Protein AF-A0A7S0XBT2-F1 (afdb_monomer_lite)

Organism: NCBI:txid81844

Foldseek 3Di:
DEFEQDLVVLVVLVVVLVVCVVVVHDPVVSVVSVVVSVCSDQQNVQVVVCVVVVNPDDRDYDHPHPCRQVVLVVVQVVDQAVDPDQWDKGKGKYWDDDNDCVVVVVCVVVQQADPVRDQPPPDPNGRHHHDDTDMDMDMDHHPVVVVVVVVVVVVD

Radius of gyration: 21.01 Å; chains: 1; bounding box: 61×42×49 Å

pLDDT: mean 90.03, std 11.35, range [38.84, 98.25]

InterPro domains:
  IPR014030 Beta-ketoacyl synthase-like, N-terminal domain [PF00109] (1-143)
  IPR016039 Thiolase-like [G3DSA:3.40.47.10] (1-148)
  IPR016039 Thiolase-like [SSF53901] (33-151)
  IPR050091 Polyketide and Nonribosomal Peptide Biosynthesis Enzymes [PTHR43775] (1-144)

Sequence (156 aa):
YVGICNNDYDAVLREQVVEMTFEGQTYDDIVDTVGAIAYSTYAFASNRVSHMLGLVGASLSIDCASASALVATHMAASEARQGRGKDLRCLAASVNLILHHHLTDLHTARSMFPGDGRCKTFDASADGFERGEGAGAVLMRPAAEVLARSATTDEA

Structure (mmCIF, N/CA/C/O backbone):
data_AF-A0A7S0XBT2-F1
#
_entry.id   AF-A0A7S0XBT2-F1
#
loop_
_atom_site.group_PDB
_atom_site.id
_atom_site.type_symbol
_atom_site.label_atom_id
_atom_site.label_alt_id
_atom_site.label_comp_id
_atom_site.label_asym_id
_atom_site.label_entity_id
_atom_site.label_seq_id
_atom_site.pdbx_PDB_ins_code
_atom_site.Cartn_x
_atom_site.Cartn_y
_atom_site.Cartn_z
_atom_site.occupancy
_atom_site.B_iso_or_equiv
_atom_site.auth_seq_id
_atom_site.auth_comp_id
_atom_site.auth_asym_id
_atom_site.auth_atom_id
_atom_site.pdbx_PDB_model_num
ATOM 1 N N . TYR A 1 1 ? -3.399 2.981 9.766 1.00 96.75 1 TYR A N 1
ATOM 2 C CA . TYR A 1 1 ? -2.936 1.760 9.077 1.00 96.75 1 TYR A CA 1
ATOM 3 C C . TYR A 1 1 ? -3.036 1.978 7.584 1.00 96.75 1 TYR A C 1
ATOM 5 O O . TYR A 1 1 ? -4.120 2.307 7.123 1.00 96.75 1 TYR A O 1
ATOM 13 N N . VAL A 1 2 ? -1.940 1.856 6.840 1.00 97.81 2 VAL A N 1
ATOM 14 C CA . VAL A 1 2 ? -1.930 2.058 5.383 1.00 97.81 2 VAL A CA 1
ATOM 15 C C . VAL A 1 2 ? -1.369 0.814 4.701 1.00 97.81 2 VAL A C 1
ATOM 17 O O . VAL A 1 2 ? -0.210 0.477 4.901 1.00 97.81 2 VAL A O 1
ATOM 20 N N . GLY A 1 3 ? -2.198 0.108 3.937 1.00 97.62 3 GLY A N 1
ATOM 21 C CA . GLY A 1 3 ? -1.793 -1.036 3.127 1.00 97.62 3 GLY A CA 1
ATOM 22 C C . GLY A 1 3 ? -1.192 -0.583 1.799 1.00 97.62 3 GLY A C 1
ATOM 23 O O . GLY A 1 3 ? -1.834 0.164 1.061 1.00 97.62 3 GLY A O 1
ATOM 24 N N . ILE A 1 4 ? 0.007 -1.050 1.480 1.00 94.62 4 ILE A N 1
ATOM 25 C CA . ILE A 1 4 ? 0.731 -0.717 0.250 1.00 94.62 4 ILE A CA 1
ATOM 26 C C . ILE A 1 4 ? 1.212 -2.028 -0.365 1.00 94.62 4 ILE A C 1
ATOM 28 O O . ILE A 1 4 ? 1.606 -2.936 0.363 1.00 94.62 4 ILE A O 1
ATOM 32 N N . CYS A 1 5 ? 1.114 -2.165 -1.682 1.00 86.12 5 CYS A N 1
ATOM 33 C CA . CYS A 1 5 ? 1.429 -3.417 -2.378 1.00 86.12 5 CYS A CA 1
ATOM 34 C C . CYS A 1 5 ? 2.499 -3.278 -3.467 1.00 86.12 5 CYS A C 1
ATOM 36 O O . CYS A 1 5 ? 2.865 -4.282 -4.073 1.00 86.12 5 CYS A O 1
ATOM 38 N N . ASN A 1 6 ? 3.014 -2.068 -3.700 1.00 89.69 6 ASN A N 1
ATOM 39 C CA . ASN A 1 6 ? 4.245 -1.825 -4.449 1.00 89.69 6 ASN A CA 1
ATOM 40 C C . ASN A 1 6 ? 4.836 -0.446 -4.098 1.00 89.69 6 ASN A C 1
ATOM 42 O O . ASN A 1 6 ? 4.167 0.377 -3.470 1.00 89.69 6 ASN A O 1
ATOM 46 N N . ASN A 1 7 ? 6.071 -0.198 -4.542 1.00 91.19 7 ASN A N 1
ATOM 47 C CA . ASN A 1 7 ? 6.703 1.121 -4.529 1.00 91.19 7 ASN A CA 1
ATOM 48 C C . ASN A 1 7 ? 7.171 1.510 -5.937 1.00 91.19 7 ASN A C 1
ATOM 50 O O . ASN A 1 7 ? 8.348 1.798 -6.147 1.00 91.19 7 ASN A O 1
ATOM 54 N N . ASP A 1 8 ? 6.267 1.484 -6.921 1.00 94.06 8 ASP A N 1
ATOM 55 C CA . ASP A 1 8 ? 6.635 1.785 -8.313 1.00 94.06 8 ASP A CA 1
ATOM 56 C C . ASP A 1 8 ? 7.225 3.206 -8.451 1.00 94.06 8 ASP A C 1
ATOM 58 O O . ASP A 1 8 ? 8.067 3.448 -9.311 1.00 94.06 8 ASP A O 1
ATOM 62 N N . TYR A 1 9 ? 6.862 4.131 -7.555 1.00 93.25 9 TYR A N 1
ATOM 63 C CA . TYR A 1 9 ? 7.425 5.483 -7.527 1.00 93.25 9 TYR A CA 1
ATOM 64 C C . TYR A 1 9 ? 8.931 5.509 -7.221 1.00 93.25 9 TYR A C 1
ATOM 66 O O . TYR A 1 9 ? 9.656 6.316 -7.796 1.00 93.25 9 TYR A O 1
ATOM 74 N N . ASP A 1 10 ? 9.428 4.612 -6.363 1.00 93.81 10 ASP A N 1
ATOM 75 C CA . ASP A 1 10 ? 10.868 4.483 -6.102 1.00 93.81 10 ASP A CA 1
ATOM 76 C C . ASP A 1 10 ? 11.637 4.066 -7.360 1.00 93.81 10 ASP A C 1
ATOM 78 O O . ASP A 1 10 ? 12.717 4.591 -7.620 1.00 93.81 10 ASP A O 1
ATOM 82 N N . ALA A 1 11 ? 11.060 3.172 -8.170 1.00 93.56 11 ALA A N 1
ATOM 83 C CA . ALA A 1 11 ? 11.650 2.770 -9.444 1.00 93.56 11 ALA A CA 1
ATOM 84 C C . ALA A 1 11 ? 11.708 3.948 -10.428 1.00 93.56 11 ALA A C 1
ATOM 86 O O . ALA A 1 11 ? 12.776 4.215 -10.973 1.00 93.56 11 ALA A O 1
ATOM 87 N N . VAL A 1 12 ? 10.609 4.701 -10.567 1.00 95.12 12 VAL A N 1
ATOM 88 C CA . VAL A 1 12 ? 10.553 5.910 -11.410 1.00 95.12 12 VAL A CA 1
ATOM 89 C C . VAL A 1 12 ? 11.634 6.916 -11.009 1.00 95.12 12 VAL A C 1
ATOM 91 O O . VAL A 1 12 ? 12.380 7.394 -11.857 1.00 95.12 12 VAL A O 1
ATOM 94 N N . LEU A 1 13 ? 11.770 7.207 -9.712 1.00 94.62 13 LEU A N 1
ATOM 95 C CA . LEU A 1 13 ? 12.777 8.153 -9.228 1.00 94.62 13 LEU A CA 1
ATOM 96 C C . LEU A 1 13 ? 14.211 7.666 -9.476 1.00 94.62 13 LEU A C 1
ATOM 98 O O . LEU A 1 13 ? 15.097 8.468 -9.764 1.00 94.62 13 LEU A O 1
ATOM 102 N N . ARG A 1 14 ? 14.466 6.358 -9.366 1.00 93.50 14 ARG A N 1
ATOM 103 C CA . ARG A 1 14 ? 15.792 5.786 -9.645 1.00 93.50 14 ARG A CA 1
ATOM 104 C C . ARG A 1 14 ? 16.161 5.883 -11.116 1.00 93.50 14 ARG A C 1
ATOM 106 O O . ARG A 1 14 ? 17.305 6.215 -11.411 1.00 93.50 14 ARG A O 1
ATOM 113 N N . GLU A 1 15 ? 15.223 5.603 -12.014 1.00 93.75 15 GLU A N 1
ATOM 114 C CA . GLU A 1 15 ? 15.441 5.774 -13.453 1.00 93.75 15 GLU A CA 1
ATOM 115 C C . GLU A 1 15 ? 15.685 7.239 -13.795 1.00 93.75 15 GLU A C 1
ATOM 117 O O . GLU A 1 15 ? 16.672 7.548 -14.460 1.00 93.75 15 GLU A O 1
ATOM 122 N N . GLN A 1 16 ? 14.895 8.144 -13.214 1.00 92.75 16 GLN A N 1
ATOM 123 C CA . GLN A 1 16 ? 15.088 9.580 -13.373 1.00 92.75 16 GLN A CA 1
ATOM 124 C C . GLN A 1 16 ? 16.504 10.017 -12.954 1.00 92.75 16 GLN A C 1
ATOM 126 O O . GLN A 1 16 ? 17.166 10.733 -13.696 1.00 92.75 16 GLN A O 1
ATOM 131 N N . VAL A 1 17 ? 17.033 9.541 -11.819 1.00 93.56 17 VAL A N 1
ATOM 132 C CA . VAL A 1 17 ? 18.421 9.846 -11.401 1.00 93.56 17 VAL A CA 1
ATOM 133 C C . VAL A 1 17 ? 19.454 9.368 -12.430 1.00 93.56 17 VAL A C 1
ATOM 135 O O . VAL A 1 17 ? 20.444 10.060 -12.688 1.00 93.56 17 VAL A O 1
ATOM 138 N N . VAL A 1 18 ? 19.246 8.188 -13.018 1.00 91.81 18 VAL A N 1
ATOM 139 C CA . VAL A 1 18 ? 20.141 7.641 -14.047 1.00 91.81 18 VAL A CA 1
ATOM 140 C C . VAL A 1 18 ? 20.107 8.515 -15.301 1.00 91.81 18 VAL A C 1
ATOM 142 O O . VAL A 1 18 ? 21.166 8.908 -15.787 1.00 91.81 18 VAL A O 1
ATOM 145 N N . GLU A 1 19 ? 18.922 8.879 -15.783 1.00 91.62 19 GLU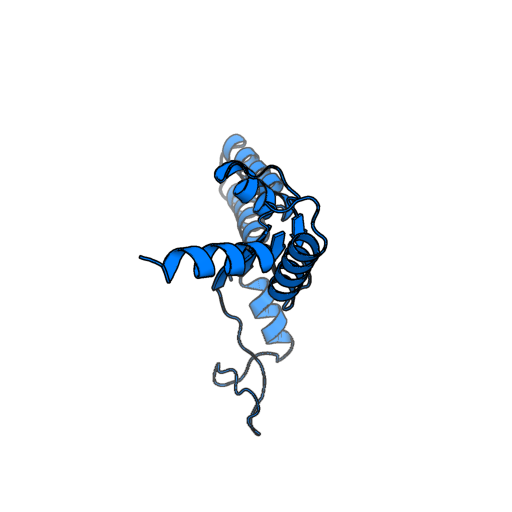 A N 1
ATOM 146 C CA . GLU A 1 19 ? 18.742 9.756 -16.948 1.00 91.62 19 GLU A CA 1
ATOM 147 C C . GLU A 1 19 ? 19.385 11.130 -16.730 1.00 91.62 19 GLU A C 1
ATOM 149 O O . GLU A 1 19 ? 20.199 11.572 -17.540 1.00 91.62 19 GLU A O 1
ATOM 154 N N . MET A 1 20 ? 19.134 11.754 -15.577 1.00 90.56 20 ME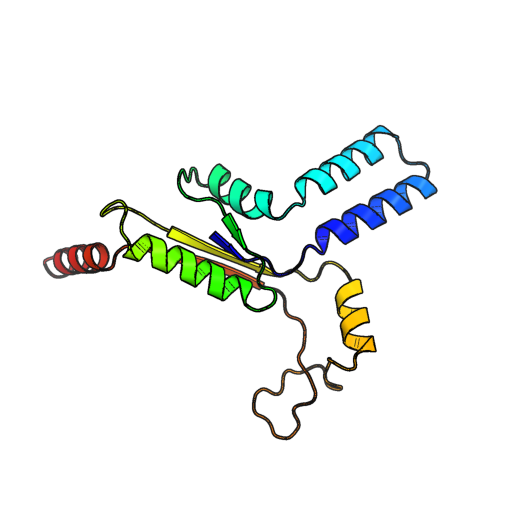T A N 1
ATOM 155 C CA . MET A 1 20 ? 19.715 13.048 -15.200 1.00 90.56 20 MET A CA 1
ATOM 156 C C . MET A 1 20 ? 21.250 13.032 -15.206 1.00 90.56 20 MET A C 1
ATOM 158 O O . MET A 1 20 ? 21.884 14.023 -15.576 1.00 90.56 20 MET A O 1
ATOM 162 N N . THR A 1 21 ? 21.851 11.896 -14.837 1.00 86.38 21 THR A N 1
ATOM 163 C CA . THR A 1 21 ? 23.309 11.708 -14.865 1.00 86.38 21 THR A CA 1
ATOM 164 C C . THR A 1 21 ? 23.851 11.702 -16.300 1.00 86.38 21 THR A C 1
ATOM 166 O O . THR A 1 21 ? 24.951 12.200 -16.540 1.00 86.38 21 THR A O 1
ATOM 169 N N . PHE A 1 22 ? 23.092 11.177 -17.267 1.00 89.38 22 PHE A N 1
ATOM 170 C CA . PHE A 1 22 ? 23.477 11.169 -18.683 1.00 89.38 22 PHE A CA 1
ATOM 171 C C . PHE A 1 22 ? 23.195 12.495 -19.397 1.00 89.38 22 PHE A C 1
ATOM 173 O O . PHE A 1 22 ? 23.935 12.864 -20.308 1.00 89.38 22 PHE A O 1
ATOM 180 N N . GLU A 1 23 ? 22.163 13.223 -18.977 1.00 91.25 23 GLU A N 1
ATOM 181 C CA . GLU A 1 23 ? 21.766 14.506 -19.571 1.00 91.25 23 GLU A CA 1
ATOM 182 C C . GLU A 1 23 ? 22.582 15.705 -19.067 1.00 91.25 23 GLU A C 1
ATOM 184 O O . GLU A 1 23 ? 22.457 16.807 -19.601 1.00 91.25 23 GLU A O 1
ATOM 189 N N . GLY A 1 24 ? 23.442 15.507 -18.064 1.00 83.56 24 GLY A N 1
ATOM 190 C CA . GLY A 1 24 ? 24.271 16.574 -17.502 1.00 83.56 24 GLY A CA 1
ATOM 191 C C . GLY A 1 24 ? 23.480 17.578 -16.659 1.00 83.56 24 GLY A C 1
ATOM 192 O O . GLY A 1 24 ? 23.821 18.762 -16.648 1.00 83.56 24 GLY A O 1
ATOM 193 N N . GLN A 1 25 ? 22.432 17.113 -15.969 1.00 88.31 25 GLN A N 1
ATOM 194 C CA . GLN A 1 25 ? 21.672 17.921 -15.009 1.00 88.31 25 GLN A CA 1
ATOM 195 C C . GLN A 1 25 ? 22.553 18.380 -13.840 1.00 88.31 25 GLN A C 1
ATOM 197 O O . GLN A 1 25 ? 23.651 17.858 -13.613 1.00 88.31 25 GLN A O 1
ATOM 202 N N . THR A 1 26 ? 22.088 19.384 -13.093 1.00 90.50 26 THR A N 1
ATOM 203 C CA . THR A 1 26 ? 22.888 19.927 -11.994 1.00 90.50 26 THR A CA 1
ATOM 204 C C . THR A 1 26 ? 23.005 18.926 -10.843 1.00 90.50 26 THR A C 1
ATOM 206 O O . THR A 1 26 ? 22.152 18.061 -10.640 1.00 90.50 26 THR A O 1
ATOM 209 N N . TYR A 1 27 ? 24.082 19.049 -10.063 1.00 89.38 27 TYR A N 1
ATOM 210 C CA . TYR A 1 27 ? 24.269 18.233 -8.863 1.00 89.38 27 TYR A CA 1
ATOM 211 C C . TYR A 1 27 ? 23.120 18.418 -7.861 1.00 89.38 27 TYR A C 1
ATOM 213 O O . TYR A 1 27 ? 22.695 17.442 -7.246 1.00 89.3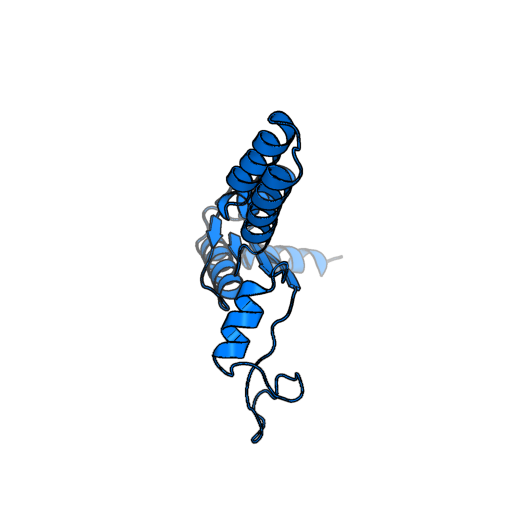8 27 TYR A O 1
ATOM 221 N N . ASP A 1 28 ? 22.596 19.640 -7.737 1.00 92.69 28 ASP A N 1
ATOM 222 C CA . ASP A 1 28 ? 21.495 19.954 -6.824 1.00 92.69 28 ASP A CA 1
ATOM 223 C C . ASP A 1 28 ? 20.208 19.223 -7.238 1.00 92.69 28 ASP A C 1
ATOM 225 O O . ASP A 1 28 ? 19.582 18.581 -6.397 1.00 92.69 28 ASP A O 1
ATOM 229 N N . ASP A 1 29 ? 19.880 19.189 -8.537 1.00 90.31 29 ASP A N 1
ATOM 230 C CA . ASP A 1 29 ? 18.706 18.458 -9.040 1.00 90.31 29 ASP A CA 1
ATOM 231 C C . ASP A 1 29 ? 18.808 16.945 -8.755 1.00 90.31 29 ASP A C 1
ATOM 233 O O . ASP A 1 29 ? 17.832 16.283 -8.376 1.00 90.31 29 ASP A O 1
ATOM 237 N N . ILE A 1 30 ? 20.008 16.377 -8.923 1.00 90.38 30 ILE A N 1
ATOM 238 C CA . ILE A 1 30 ? 20.274 14.962 -8.634 1.00 90.38 30 ILE A CA 1
ATOM 239 C C . ILE A 1 30 ? 20.111 14.694 -7.134 1.00 90.38 30 ILE A C 1
ATOM 241 O O . ILE A 1 30 ? 19.460 13.720 -6.750 1.00 90.38 30 ILE A O 1
ATOM 245 N N . VAL A 1 31 ? 20.678 15.550 -6.280 1.00 92.50 31 VAL A N 1
ATOM 246 C CA . VAL A 1 31 ? 20.567 15.426 -4.820 1.00 92.50 31 VAL A CA 1
ATOM 247 C C . VAL A 1 31 ? 19.117 15.534 -4.363 1.00 92.50 31 VAL A C 1
ATOM 249 O O . VAL A 1 31 ? 18.697 14.728 -3.531 1.00 92.50 31 VAL A O 1
ATOM 252 N N . ASP A 1 32 ? 18.335 16.451 -4.926 1.00 92.44 32 ASP A N 1
ATOM 253 C CA . ASP A 1 32 ? 16.914 16.604 -4.606 1.00 92.44 32 ASP A CA 1
ATOM 254 C C . ASP A 1 32 ? 16.117 15.345 -4.968 1.00 92.44 32 ASP A C 1
ATOM 256 O O . ASP A 1 32 ? 15.323 14.843 -4.163 1.00 92.44 32 ASP A O 1
ATOM 260 N N . THR A 1 33 ? 16.381 14.764 -6.141 1.00 91.88 33 THR A N 1
ATOM 261 C CA . THR A 1 33 ? 15.718 13.529 -6.590 1.00 91.88 33 THR A CA 1
ATOM 262 C C . THR A 1 33 ? 16.117 12.330 -5.723 1.00 91.88 33 THR A C 1
ATOM 264 O O . THR A 1 33 ? 15.265 11.545 -5.302 1.00 91.88 33 THR A O 1
ATOM 267 N N . VAL A 1 34 ? 17.397 12.211 -5.355 1.00 91.94 34 VAL A N 1
ATOM 268 C CA . VAL A 1 34 ? 17.872 11.204 -4.388 1.00 91.94 34 VAL A CA 1
ATOM 269 C C . VAL A 1 34 ? 17.241 11.418 -3.006 1.00 91.94 34 VAL A C 1
ATOM 271 O O . VAL A 1 34 ? 16.890 10.453 -2.322 1.00 91.94 34 VAL A O 1
ATOM 274 N N . GLY A 1 35 ? 17.027 12.669 -2.603 1.00 92.62 35 GLY A N 1
ATOM 275 C CA . GLY A 1 35 ? 16.251 13.015 -1.418 1.00 92.62 35 GLY A CA 1
ATOM 276 C C . GLY A 1 35 ? 14.823 12.475 -1.503 1.00 92.62 35 GLY A C 1
ATOM 277 O O . GLY A 1 35 ? 14.353 11.825 -0.568 1.00 92.62 35 GLY A O 1
ATOM 278 N N . ALA A 1 36 ? 14.144 12.657 -2.638 1.00 91.38 36 ALA A N 1
ATOM 279 C CA . ALA A 1 36 ? 12.799 12.126 -2.860 1.00 91.38 36 ALA A CA 1
ATOM 280 C C . ALA A 1 36 ? 12.738 10.591 -2.741 1.00 91.38 36 ALA A C 1
ATOM 282 O O . ALA A 1 36 ? 11.791 10.075 -2.144 1.00 91.38 36 ALA A O 1
ATOM 283 N N . ILE A 1 37 ? 13.769 9.872 -3.205 1.00 92.94 37 ILE A N 1
ATOM 284 C CA . ILE A 1 37 ? 13.917 8.415 -3.014 1.00 92.94 37 ILE A CA 1
ATOM 285 C C . ILE A 1 37 ? 13.953 8.073 -1.520 1.00 92.94 37 ILE A C 1
ATOM 287 O O . ILE A 1 37 ? 13.234 7.189 -1.062 1.00 92.94 37 ILE A O 1
ATOM 291 N N . ALA A 1 38 ? 14.728 8.800 -0.711 1.00 88.31 38 ALA A N 1
ATOM 292 C CA . ALA A 1 38 ? 14.782 8.560 0.734 1.00 88.31 38 ALA A CA 1
ATOM 293 C C . ALA A 1 38 ? 13.415 8.761 1.426 1.00 88.31 38 ALA A C 1
ATOM 295 O O . ALA A 1 38 ? 13.118 8.110 2.433 1.00 88.31 38 ALA A O 1
ATOM 296 N N . TYR A 1 39 ? 12.559 9.621 0.867 1.00 89.62 39 TYR A N 1
ATOM 297 C CA . TYR A 1 39 ? 11.198 9.872 1.346 1.00 89.62 39 TYR A CA 1
ATOM 298 C C . TYR A 1 39 ? 10.115 9.004 0.679 1.00 89.62 39 TYR A C 1
ATOM 300 O O . TYR A 1 39 ? 8.950 9.113 1.071 1.00 89.62 39 TYR A O 1
ATOM 308 N N . SER A 1 40 ? 10.469 8.136 -0.277 1.00 89.94 40 SER A N 1
ATOM 309 C CA . SER A 1 40 ? 9.549 7.208 -0.958 1.00 89.94 40 SER A CA 1
ATOM 310 C C . SER A 1 40 ? 9.218 5.969 -0.110 1.00 89.94 40 SER A C 1
ATOM 312 O O . SER A 1 40 ? 8.342 5.185 -0.470 1.00 89.94 40 SER A O 1
ATOM 314 N N . THR A 1 41 ? 9.908 5.767 1.022 1.00 88.94 41 THR A N 1
ATOM 315 C CA . THR A 1 41 ? 9.695 4.593 1.880 1.00 88.94 41 THR A CA 1
ATOM 316 C C . THR A 1 41 ? 8.254 4.493 2.372 1.00 88.94 41 THR A C 1
ATOM 318 O O . THR A 1 41 ? 7.622 5.491 2.735 1.00 88.94 41 THR A O 1
ATOM 321 N N . TYR A 1 42 ? 7.758 3.256 2.469 1.00 90.25 42 TYR A N 1
ATOM 322 C CA . TYR A 1 42 ? 6.405 2.946 2.919 1.00 90.25 42 TYR A CA 1
ATOM 323 C C . TYR A 1 42 ? 6.032 3.656 4.218 1.00 90.25 42 TYR A C 1
ATOM 325 O O . TYR A 1 42 ? 4.919 4.153 4.324 1.00 90.25 42 TYR A O 1
ATOM 333 N N . ALA A 1 43 ? 6.959 3.805 5.171 1.00 91.25 43 ALA A N 1
ATOM 334 C CA . ALA A 1 43 ? 6.692 4.485 6.440 1.00 91.25 43 ALA A CA 1
ATOM 335 C C . ALA A 1 43 ? 6.111 5.906 6.271 1.00 91.25 43 ALA A C 1
ATOM 337 O O . ALA A 1 43 ? 5.255 6.323 7.059 1.00 91.25 43 ALA A O 1
ATOM 338 N N . PHE A 1 44 ? 6.523 6.647 5.236 1.00 93.19 44 PHE A N 1
ATOM 339 C CA . PHE A 1 44 ? 5.996 7.988 4.987 1.00 93.19 44 PHE A CA 1
ATOM 340 C C . PHE A 1 44 ? 4.556 7.987 4.489 1.00 93.19 44 PHE A C 1
ATOM 342 O O . PHE A 1 44 ? 3.863 8.969 4.738 1.00 93.19 44 PHE A O 1
ATOM 349 N N . ALA A 1 45 ? 4.060 6.918 3.866 1.00 92.75 45 ALA A N 1
ATOM 350 C CA . ALA A 1 45 ? 2.665 6.858 3.440 1.00 92.75 45 ALA A CA 1
ATOM 351 C C . ALA A 1 45 ? 1.717 6.947 4.647 1.00 92.75 45 ALA A C 1
ATOM 353 O O . ALA A 1 45 ? 0.846 7.816 4.687 1.00 92.75 45 ALA A O 1
ATOM 354 N N . SER A 1 46 ? 1.929 6.128 5.684 1.00 95.69 46 SER A N 1
ATOM 355 C CA . SER A 1 46 ? 1.155 6.238 6.928 1.00 95.69 46 SER A CA 1
ATOM 356 C C . SER A 1 46 ? 1.442 7.526 7.692 1.00 95.69 46 SER A C 1
ATOM 358 O O . SER A 1 46 ? 0.510 8.158 8.187 1.00 95.69 46 SER A O 1
ATOM 360 N N . ASN A 1 47 ? 2.707 7.947 7.779 1.00 96.19 47 ASN A N 1
ATOM 361 C CA . ASN A 1 47 ? 3.077 9.109 8.589 1.00 96.19 47 ASN A CA 1
ATOM 362 C C . ASN A 1 47 ? 2.575 10.426 7.996 1.00 96.19 47 ASN A C 1
ATOM 364 O O . ASN A 1 47 ? 2.151 11.294 8.753 1.00 96.19 47 ASN A O 1
ATOM 368 N N . ARG A 1 48 ? 2.559 10.572 6.666 1.00 95.44 48 ARG A N 1
ATOM 369 C CA . ARG A 1 48 ? 1.993 11.751 5.995 1.00 95.44 48 ARG A CA 1
ATOM 370 C C . ARG A 1 48 ? 0.495 11.856 6.243 1.00 95.44 48 ARG A C 1
ATOM 372 O O . ARG A 1 48 ? 0.034 12.936 6.592 1.00 95.44 48 ARG A O 1
ATOM 379 N N . VAL A 1 49 ? -0.242 10.747 6.152 1.00 95.94 49 VAL A N 1
ATOM 380 C CA . VAL A 1 49 ? -1.675 10.716 6.492 1.00 95.94 49 VAL A CA 1
ATOM 381 C C . VAL A 1 49 ? -1.890 11.120 7.951 1.00 95.94 49 VAL A C 1
ATOM 383 O O . VAL A 1 49 ? -2.719 11.983 8.230 1.00 95.94 49 VAL A O 1
ATOM 386 N N . SER A 1 50 ? -1.111 10.551 8.875 1.00 96.62 50 SER A N 1
ATOM 387 C CA . SER A 1 50 ? -1.200 10.887 10.299 1.00 96.62 50 SER A CA 1
ATOM 388 C C . SER A 1 50 ? -0.897 12.362 10.560 1.00 96.62 50 SER A C 1
ATOM 390 O O . SER A 1 50 ? -1.663 13.026 11.247 1.00 96.62 50 SER A O 1
ATOM 392 N N . HIS A 1 51 ? 0.165 12.901 9.960 1.00 97.19 51 HIS A N 1
ATOM 393 C CA . HIS A 1 51 ? 0.542 14.306 10.086 1.00 97.19 51 HIS A CA 1
ATOM 394 C C . HIS A 1 51 ? -0.529 15.246 9.514 1.00 97.19 51 HIS A C 1
ATOM 396 O O . HIS A 1 51 ? -0.956 16.172 10.195 1.00 97.19 51 HIS A O 1
ATOM 402 N N . MET A 1 52 ? -0.998 14.996 8.285 1.00 97.62 52 MET A N 1
ATOM 403 C CA . MET A 1 52 ? -1.995 15.837 7.608 1.00 97.62 52 MET A CA 1
ATOM 404 C C . MET A 1 52 ? -3.336 15.882 8.345 1.00 97.62 52 MET A C 1
ATOM 406 O O . MET A 1 52 ? -4.003 16.912 8.338 1.00 97.62 52 MET A O 1
ATOM 410 N N . LEU A 1 53 ? -3.732 14.776 8.975 1.00 95.50 53 LEU A N 1
ATOM 411 C CA . LEU A 1 53 ? -5.004 14.657 9.690 1.00 95.50 53 LEU A CA 1
ATOM 412 C C . LEU A 1 53 ? -4.876 14.887 11.206 1.00 95.50 53 LEU A C 1
ATOM 414 O O . LEU A 1 53 ? -5.866 14.749 11.922 1.00 95.50 53 LEU A O 1
ATOM 418 N N . GLY A 1 54 ? -3.679 15.201 11.714 1.00 95.56 54 GLY A N 1
ATOM 419 C CA . GLY A 1 54 ? -3.434 15.380 13.149 1.00 95.56 54 GLY A CA 1
ATOM 420 C C . GLY A 1 54 ? -3.670 14.114 13.987 1.00 95.56 54 GLY A C 1
ATOM 421 O O . GLY A 1 54 ? -4.077 14.207 15.145 1.00 95.56 54 GLY A O 1
ATOM 422 N N . LEU A 1 55 ? -3.459 12.922 13.418 1.00 93.56 55 LEU A N 1
ATOM 423 C CA . LEU A 1 55 ? -3.651 11.646 14.111 1.00 93.56 55 LEU A CA 1
ATOM 424 C C . LEU A 1 55 ? -2.443 11.334 14.998 1.00 93.56 55 LEU A C 1
ATOM 426 O O . LEU A 1 55 ? -1.309 11.281 14.530 1.00 93.56 55 LEU A O 1
ATOM 430 N N . VAL A 1 56 ? -2.708 11.046 16.270 1.00 91.12 56 VAL A N 1
ATOM 431 C CA . VAL A 1 56 ? -1.677 10.785 17.295 1.00 91.12 56 VAL A CA 1
ATOM 432 C C . VAL A 1 56 ? -1.550 9.302 17.677 1.00 91.12 56 VAL A C 1
ATOM 434 O O . VAL A 1 56 ? -0.856 8.953 18.627 1.00 91.12 56 VAL A O 1
ATOM 437 N N . GLY A 1 57 ? -2.258 8.422 16.964 1.00 89.56 57 GLY A N 1
ATOM 438 C CA . GLY A 1 57 ? -2.270 6.978 17.207 1.00 89.56 57 GLY A CA 1
ATOM 439 C C . GLY A 1 57 ? -1.183 6.209 16.450 1.00 89.56 57 GLY A C 1
ATOM 440 O O . GLY A 1 57 ? -0.255 6.781 15.882 1.00 89.56 57 GLY A O 1
ATOM 441 N N . ALA A 1 58 ? -1.327 4.881 16.408 1.00 91.44 58 ALA A N 1
ATOM 442 C CA . ALA A 1 58 ? -0.430 4.015 15.647 1.00 91.44 58 ALA A CA 1
ATOM 443 C C . ALA A 1 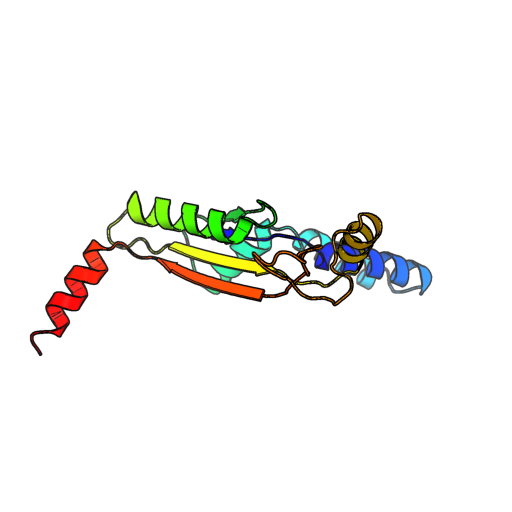58 ? -0.433 4.377 14.148 1.00 91.44 58 ALA A C 1
ATOM 445 O O . ALA A 1 58 ? -1.462 4.301 13.469 1.00 91.44 58 ALA A O 1
ATOM 446 N N . SER A 1 59 ? 0.745 4.724 13.628 1.00 96.00 59 SER A N 1
ATOM 447 C CA . SER A 1 59 ? 0.968 5.100 12.232 1.00 96.00 59 SER A CA 1
ATOM 448 C C . SER A 1 59 ? 1.838 4.047 11.556 1.00 96.00 59 SER A C 1
ATOM 450 O O . SER A 1 59 ? 3.062 4.096 11.620 1.00 96.00 59 SER A O 1
ATOM 452 N N . LEU A 1 60 ? 1.187 3.045 10.965 1.00 96.69 60 LEU A N 1
ATOM 453 C CA . LEU A 1 60 ? 1.855 1.878 10.393 1.00 96.69 60 LEU A CA 1
ATOM 454 C C . LEU A 1 60 ? 1.512 1.719 8.919 1.00 96.69 60 LEU A C 1
ATOM 456 O O . LEU A 1 60 ? 0.331 1.763 8.549 1.00 96.69 60 LEU A O 1
ATOM 460 N N . SER A 1 61 ? 2.551 1.485 8.123 1.00 96.88 61 SER A N 1
ATOM 461 C CA . SER A 1 61 ? 2.442 1.038 6.739 1.00 96.88 61 SER A CA 1
ATOM 462 C C . SER A 1 61 ? 2.689 -0.461 6.666 1.00 96.88 61 SER A C 1
ATOM 464 O O . SER A 1 61 ? 3.549 -0.985 7.372 1.00 96.88 61 SER A O 1
ATOM 466 N N . ILE A 1 62 ? 1.873 -1.150 5.878 1.00 96.69 62 ILE A N 1
ATOM 467 C CA . ILE A 1 62 ? 1.761 -2.606 5.862 1.00 96.69 62 ILE A CA 1
ATOM 468 C C . ILE A 1 62 ? 1.939 -3.082 4.434 1.00 96.69 62 ILE A C 1
ATOM 470 O O . ILE A 1 62 ? 1.169 -2.693 3.556 1.00 96.69 62 ILE A O 1
ATOM 474 N N . ASP A 1 63 ? 2.910 -3.968 4.251 1.00 95.12 63 ASP A N 1
ATOM 475 C CA . ASP A 1 63 ? 3.108 -4.709 3.018 1.00 95.12 63 ASP A CA 1
ATOM 476 C C . ASP A 1 63 ? 2.866 -6.198 3.283 1.00 95.12 63 ASP A C 1
ATOM 478 O O . ASP A 1 63 ? 3.590 -6.863 4.024 1.00 95.12 63 ASP A O 1
ATOM 482 N N . CYS A 1 64 ? 1.772 -6.694 2.721 1.00 96.00 64 CYS A N 1
ATOM 483 C CA . CYS A 1 64 ? 1.412 -8.100 2.632 1.00 96.00 64 CYS A CA 1
ATOM 484 C C . CYS A 1 64 ? 1.017 -8.427 1.181 1.00 96.00 64 CYS A C 1
ATOM 486 O O . CYS A 1 64 ? 0.083 -9.203 0.952 1.00 96.00 64 CYS A O 1
ATOM 488 N N . ALA A 1 65 ? 1.680 -7.793 0.202 1.00 94.25 65 ALA A N 1
ATOM 489 C CA . ALA A 1 65 ? 1.367 -7.889 -1.222 1.00 94.25 65 ALA A CA 1
ATOM 490 C C . ALA A 1 65 ? -0.135 -7.653 -1.506 1.00 94.25 65 ALA A C 1
ATOM 492 O O . ALA A 1 65 ? -0.736 -6.703 -1.005 1.00 94.25 65 ALA A O 1
ATOM 493 N N . SER A 1 66 ? -0.787 -8.525 -2.280 1.00 94.12 66 SER A N 1
ATOM 494 C CA . SER A 1 66 ? -2.210 -8.403 -2.641 1.00 94.12 66 SER A CA 1
ATOM 495 C C . SER A 1 66 ? -3.172 -8.392 -1.442 1.00 94.12 66 SER A C 1
ATOM 497 O O . SER A 1 66 ? -4.333 -8.017 -1.595 1.00 94.12 66 SER A O 1
ATOM 499 N N . ALA A 1 67 ? -2.717 -8.782 -0.245 1.00 97.00 67 ALA A N 1
ATOM 500 C CA . ALA A 1 67 ? -3.518 -8.767 0.977 1.00 97.00 67 ALA A CA 1
ATOM 501 C C . ALA A 1 67 ? -3.335 -7.495 1.828 1.00 97.00 67 ALA A C 1
ATOM 503 O O . ALA A 1 67 ? -4.017 -7.358 2.847 1.00 97.00 67 ALA A O 1
ATOM 504 N N . SER A 1 68 ? -2.467 -6.548 1.441 1.00 97.38 68 SER A N 1
ATOM 505 C CA . SER A 1 68 ? -2.137 -5.354 2.241 1.00 97.38 68 SER A CA 1
ATOM 506 C C . SER A 1 68 ? -3.367 -4.573 2.715 1.00 97.38 68 SER A C 1
ATOM 508 O O . SER A 1 68 ? -3.447 -4.204 3.888 1.00 97.38 68 SER A O 1
ATOM 510 N N . ALA A 1 69 ? -4.362 -4.365 1.844 1.00 96.69 69 ALA A N 1
ATOM 511 C CA . ALA A 1 69 ? -5.598 -3.661 2.195 1.00 96.69 69 ALA A CA 1
ATOM 512 C C . ALA A 1 69 ? -6.396 -4.386 3.292 1.00 96.69 69 ALA A C 1
ATOM 514 O O . ALA A 1 69 ? -6.882 -3.767 4.247 1.00 96.69 69 ALA A O 1
ATOM 515 N N . LEU A 1 70 ? -6.501 -5.712 3.182 1.00 97.38 70 LEU A N 1
ATOM 516 C CA . LEU A 1 70 ? -7.226 -6.540 4.139 1.00 97.38 70 LEU A CA 1
ATOM 517 C C . LEU A 1 70 ? -6.495 -6.604 5.481 1.00 97.38 70 LEU A C 1
ATOM 519 O O . LEU A 1 70 ? -7.136 -6.481 6.522 1.00 97.38 70 LEU A O 1
ATOM 523 N N . VAL A 1 71 ? -5.167 -6.734 5.476 1.00 98.00 71 VAL A N 1
ATOM 524 C CA . VAL A 1 71 ? -4.364 -6.756 6.708 1.00 98.00 71 VAL A CA 1
ATOM 525 C C . VAL A 1 71 ? -4.412 -5.401 7.416 1.00 98.00 71 VAL A C 1
ATOM 527 O O . VAL A 1 71 ? -4.643 -5.356 8.625 1.00 98.00 71 VAL A O 1
ATOM 530 N N . ALA A 1 72 ? -4.301 -4.287 6.685 1.00 97.62 72 ALA A N 1
ATOM 531 C CA . ALA A 1 72 ? -4.457 -2.948 7.259 1.00 97.62 72 ALA A CA 1
ATOM 532 C C . ALA A 1 72 ? -5.834 -2.753 7.905 1.00 97.62 72 ALA A C 1
ATOM 534 O O . ALA A 1 72 ? -5.937 -2.235 9.021 1.00 97.62 72 ALA A O 1
ATOM 535 N N . THR A 1 73 ? -6.883 -3.230 7.235 1.00 97.12 73 THR A N 1
ATOM 536 C CA . THR A 1 73 ? -8.253 -3.227 7.759 1.00 97.12 73 THR A CA 1
ATOM 537 C C . THR A 1 73 ? -8.367 -4.106 9.004 1.00 97.12 73 THR A C 1
ATOM 539 O O . THR A 1 73 ? -8.907 -3.672 10.019 1.00 97.12 73 THR A O 1
ATOM 542 N N . HIS A 1 74 ? -7.814 -5.318 8.972 1.00 96.31 74 HIS A N 1
ATOM 543 C CA . HIS A 1 74 ? -7.830 -6.243 10.100 1.00 96.31 74 HIS A CA 1
ATOM 544 C C . HIS A 1 74 ? -7.165 -5.641 11.344 1.00 96.31 74 HIS A C 1
ATOM 546 O O . HIS A 1 74 ? -7.750 -5.685 12.427 1.00 96.31 74 HIS A O 1
ATOM 552 N N . MET A 1 75 ? -5.982 -5.041 11.192 1.00 95.25 75 MET A N 1
ATOM 553 C CA . MET A 1 75 ? -5.250 -4.422 12.299 1.00 95.25 75 MET A CA 1
ATOM 554 C C . MET A 1 75 ? -6.005 -3.224 12.883 1.00 95.25 75 MET A C 1
ATOM 556 O O . MET A 1 75 ? -6.182 -3.153 14.098 1.00 95.25 75 MET A O 1
ATOM 560 N N . ALA A 1 76 ? -6.527 -2.333 12.034 1.00 93.94 76 ALA A N 1
ATOM 561 C CA . ALA A 1 76 ? -7.342 -1.203 12.481 1.00 93.94 76 ALA A CA 1
ATOM 562 C C . ALA A 1 76 ? -8.605 -1.664 13.224 1.00 93.94 76 ALA A C 1
ATOM 564 O O . ALA A 1 76 ? -8.940 -1.128 14.280 1.00 93.94 76 ALA A O 1
ATOM 565 N N . ALA A 1 77 ? -9.280 -2.693 12.707 1.00 92.19 77 ALA A N 1
ATOM 566 C CA . ALA A 1 77 ? -10.461 -3.263 13.339 1.00 92.19 77 ALA A CA 1
ATOM 567 C C . ALA A 1 77 ? -10.117 -3.933 14.675 1.00 92.19 77 ALA A C 1
ATOM 569 O O . ALA A 1 77 ? -10.901 -3.868 15.619 1.00 92.19 77 ALA A O 1
ATOM 570 N N . SER A 1 78 ? -8.952 -4.580 14.764 1.00 90.81 78 SER A N 1
ATOM 571 C CA . SER A 1 78 ? -8.478 -5.204 15.997 1.00 90.81 78 SER A CA 1
ATOM 572 C C . SER A 1 78 ? -8.209 -4.169 17.084 1.00 90.81 78 SER A C 1
ATOM 574 O O . SER A 1 78 ? -8.723 -4.332 18.186 1.00 90.81 78 SER A O 1
ATOM 576 N N . GLU A 1 79 ? -7.504 -3.077 16.779 1.00 88.88 79 GLU A N 1
ATOM 577 C CA . GLU A 1 79 ? -7.294 -1.988 17.746 1.00 88.88 79 GLU A CA 1
ATOM 578 C C . GLU A 1 79 ? -8.608 -1.336 18.181 1.00 88.88 79 GLU A C 1
ATOM 580 O O . GLU A 1 79 ? -8.837 -1.139 19.376 1.00 88.88 79 GLU A O 1
ATOM 585 N N . ALA A 1 80 ? -9.499 -1.041 17.227 1.00 86.38 80 ALA A N 1
ATOM 586 C CA . ALA A 1 80 ? -10.794 -0.434 17.524 1.00 86.38 80 ALA A CA 1
ATOM 587 C C . ALA A 1 80 ? -11.645 -1.321 18.452 1.00 86.38 80 ALA A C 1
ATOM 589 O O . ALA A 1 80 ? -12.382 -0.800 19.288 1.00 86.38 80 ALA A O 1
ATOM 590 N N . ARG A 1 81 ? -11.534 -2.654 18.331 1.00 84.62 81 ARG A N 1
ATOM 591 C CA . ARG A 1 81 ? -12.208 -3.623 19.214 1.00 84.62 81 ARG A CA 1
ATOM 592 C C . ARG A 1 81 ? -11.529 -3.780 20.571 1.00 84.62 81 ARG A C 1
ATOM 594 O O . ARG A 1 81 ? -12.228 -3.872 21.573 1.00 84.62 81 ARG A O 1
ATOM 601 N N . GLN A 1 82 ? -10.199 -3.866 20.602 1.00 81.00 82 GLN A N 1
ATOM 602 C CA . GLN A 1 82 ? -9.437 -4.104 21.834 1.00 81.00 82 GLN A CA 1
ATOM 603 C C . GLN A 1 82 ? -9.460 -2.898 22.776 1.00 81.00 82 GLN A C 1
ATOM 605 O O . GLN A 1 82 ? -9.279 -3.069 23.976 1.00 81.00 82 GLN A O 1
ATOM 610 N N . GLY A 1 83 ? -9.755 -1.702 22.258 1.00 63.09 83 GLY A N 1
ATOM 611 C CA . GLY A 1 83 ? -10.271 -0.601 23.059 1.00 63.09 83 GLY A CA 1
ATOM 612 C C . GLY A 1 83 ? -9.279 -0.076 24.093 1.00 63.09 83 GLY A C 1
ATOM 613 O O . GLY A 1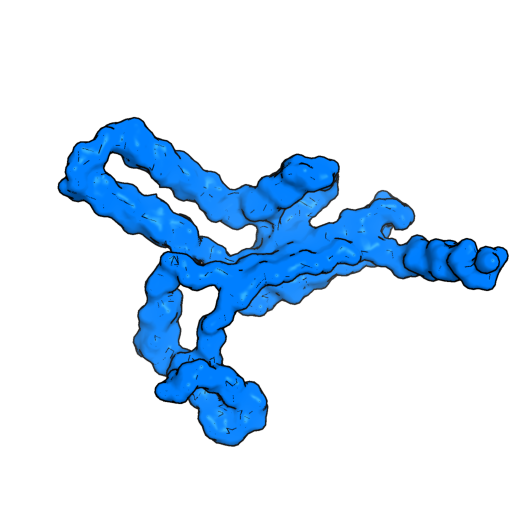 83 ? -9.454 -0.276 25.290 1.00 63.09 83 GLY A O 1
ATOM 614 N N . ARG A 1 84 ? -8.305 0.728 23.653 1.00 62.12 84 ARG A N 1
ATOM 615 C CA . ARG A 1 84 ? -7.570 1.626 24.570 1.00 62.12 84 ARG A CA 1
ATOM 616 C C . ARG A 1 84 ? -8.392 2.856 25.012 1.00 62.12 84 ARG A C 1
ATOM 618 O O . ARG A 1 84 ? -7.865 3.729 25.689 1.00 62.12 84 ARG A O 1
ATOM 625 N N . GLY A 1 85 ? -9.681 2.923 24.663 1.00 57.03 85 GLY A N 1
ATOM 626 C CA . GLY A 1 85 ? -10.626 3.964 25.080 1.00 57.03 85 GLY A CA 1
ATOM 627 C C . GLY A 1 85 ? -11.933 3.911 24.279 1.00 57.03 85 GLY A C 1
ATOM 628 O O . GLY A 1 85 ? -11.951 3.401 23.160 1.00 57.03 85 GLY A O 1
ATOM 629 N N . LYS A 1 86 ? -13.028 4.446 24.839 1.00 64.06 86 LYS A N 1
ATOM 630 C CA . LYS A 1 86 ? -14.364 4.474 24.200 1.00 64.06 86 LYS A CA 1
ATOM 631 C C . LYS A 1 86 ? -14.418 5.354 22.939 1.00 64.06 86 LYS A C 1
ATOM 633 O O . LYS A 1 86 ? -15.310 5.181 22.115 1.00 64.06 86 LYS A O 1
ATOM 638 N N . ASP A 1 87 ? -13.419 6.219 22.766 1.00 74.31 87 ASP A N 1
ATOM 639 C CA . ASP A 1 87 ? -13.344 7.217 21.695 1.00 74.31 87 ASP A CA 1
ATOM 640 C C . ASP A 1 87 ? -12.270 6.910 20.640 1.00 74.31 87 ASP A C 1
ATOM 642 O O . ASP A 1 87 ? -12.041 7.709 19.731 1.00 74.31 87 ASP A O 1
ATOM 646 N N . LEU A 1 88 ? -11.594 5.756 20.721 1.00 83.62 88 LEU A N 1
ATOM 647 C CA . LEU A 1 88 ? -10.544 5.420 19.761 1.00 83.62 88 LEU A CA 1
ATOM 648 C C . LEU A 1 88 ? -11.143 5.245 18.358 1.00 83.62 88 LEU A C 1
ATOM 650 O O . LEU A 1 88 ? -12.020 4.411 18.138 1.00 83.62 88 LEU A O 1
ATOM 654 N N . ARG A 1 89 ? -10.657 6.029 17.395 1.00 88.88 89 ARG A N 1
ATOM 655 C CA . ARG A 1 89 ? -10.949 5.864 15.968 1.00 88.88 89 ARG A CA 1
ATOM 656 C C . ARG A 1 89 ? -9.736 5.278 15.273 1.00 88.88 89 ARG A C 1
ATOM 658 O O . ARG A 1 89 ? -8.612 5.713 15.517 1.00 88.88 89 ARG A O 1
ATOM 665 N N . CYS A 1 90 ? -9.963 4.323 14.382 1.00 93.50 90 CYS A N 1
ATOM 666 C CA . CYS A 1 90 ? -8.890 3.690 13.627 1.00 93.50 90 CYS A CA 1
ATOM 667 C C . CYS A 1 90 ? -9.127 3.883 12.134 1.00 93.50 90 CYS A C 1
ATOM 669 O O . CYS A 1 90 ? -10.143 3.447 11.597 1.00 93.50 90 CYS A O 1
ATOM 671 N N . LEU A 1 91 ? -8.176 4.530 11.465 1.00 96.25 91 LEU A N 1
ATOM 672 C CA . LEU A 1 91 ? -8.164 4.664 10.014 1.00 96.25 91 LEU A CA 1
ATOM 673 C C . LEU A 1 91 ? -7.388 3.493 9.403 1.00 96.25 91 LEU A C 1
ATOM 675 O O . LEU A 1 91 ? -6.203 3.301 9.710 1.00 96.25 91 LEU A O 1
ATOM 679 N N . ALA A 1 92 ? -8.043 2.741 8.523 1.00 97.81 92 ALA A N 1
ATOM 680 C CA . ALA A 1 92 ? -7.376 1.879 7.558 1.00 97.81 92 ALA A CA 1
ATOM 681 C C . ALA A 1 92 ? -7.498 2.507 6.172 1.00 97.81 92 ALA A C 1
ATOM 683 O O . ALA A 1 92 ? -8.584 2.901 5.764 1.00 97.81 92 ALA A O 1
ATOM 684 N N . ALA A 1 93 ? -6.392 2.594 5.452 1.00 97.50 93 ALA A N 1
ATOM 685 C CA . ALA A 1 93 ? -6.353 3.011 4.061 1.00 97.50 93 ALA A CA 1
ATOM 686 C C . ALA A 1 93 ? -5.505 2.025 3.263 1.00 97.50 93 ALA A C 1
ATOM 688 O O . ALA A 1 93 ? -4.723 1.270 3.840 1.00 97.50 93 ALA A O 1
ATOM 689 N N . SER A 1 94 ? -5.640 2.025 1.947 1.00 97.50 94 SER A N 1
ATOM 690 C CA . SER A 1 94 ? -4.743 1.298 1.061 1.00 97.50 94 SER A CA 1
ATOM 691 C C . SER A 1 94 ? -4.678 1.960 -0.305 1.00 97.50 94 SER A C 1
ATOM 693 O O . SER A 1 94 ? -5.634 2.619 -0.715 1.00 97.50 94 SER A O 1
ATOM 695 N N . VAL A 1 95 ? -3.543 1.799 -0.981 1.00 96.25 95 VAL A N 1
ATOM 696 C CA . VAL A 1 95 ? -3.303 2.322 -2.324 1.00 96.25 95 VAL A CA 1
ATOM 697 C C . VAL A 1 95 ? -2.453 1.347 -3.138 1.00 96.25 95 VAL A C 1
ATOM 699 O O . VAL A 1 95 ? -1.503 0.759 -2.620 1.00 96.25 95 VAL A O 1
ATOM 702 N N . ASN A 1 96 ? -2.800 1.204 -4.415 1.00 96.00 96 ASN A N 1
ATOM 703 C CA . ASN A 1 96 ? -2.000 0.569 -5.451 1.00 96.00 96 ASN A CA 1
ATOM 704 C C . ASN A 1 96 ? -1.980 1.471 -6.687 1.00 96.00 96 ASN A C 1
ATOM 706 O O . ASN A 1 96 ? -3.045 1.799 -7.214 1.00 96.00 96 ASN A O 1
ATOM 710 N N . LEU A 1 97 ? -0.787 1.825 -7.156 1.00 95.06 97 LEU A N 1
ATOM 711 C CA . LEU A 1 97 ? -0.574 2.533 -8.419 1.00 95.06 97 LEU A CA 1
ATOM 712 C C . LEU A 1 97 ? 0.416 1.740 -9.268 1.00 95.06 97 LEU A C 1
ATOM 714 O O . LEU A 1 97 ? 1.319 1.105 -8.729 1.00 95.06 97 LEU A O 1
ATOM 718 N N . ILE A 1 98 ? 0.231 1.752 -10.580 1.00 96.06 98 ILE A N 1
ATOM 719 C CA . ILE A 1 98 ? 1.076 1.080 -11.561 1.00 96.06 98 ILE A CA 1
ATOM 720 C C . ILE A 1 98 ? 1.873 2.172 -12.270 1.00 96.06 98 ILE A C 1
ATOM 722 O O . ILE A 1 98 ? 1.501 2.650 -13.336 1.00 96.06 98 ILE A O 1
ATOM 726 N N . LEU A 1 99 ? 2.964 2.601 -11.637 1.00 95.94 99 LEU A N 1
ATOM 727 C CA . LEU A 1 99 ? 3.790 3.704 -12.146 1.00 95.94 99 LEU A CA 1
ATOM 728 C C . LEU A 1 99 ? 4.982 3.209 -12.964 1.00 95.94 99 LEU A C 1
ATOM 730 O O . LEU A 1 99 ? 5.658 4.008 -13.604 1.00 95.94 99 LEU A O 1
ATOM 734 N N . HIS A 1 100 ? 5.244 1.900 -12.935 1.00 95.94 100 HIS A N 1
ATOM 735 C CA . HIS A 1 100 ? 6.402 1.311 -13.582 1.00 95.94 100 HIS A CA 1
ATOM 736 C C . HIS A 1 100 ? 6.090 -0.027 -14.264 1.00 95.94 100 HIS A C 1
ATOM 738 O O . HIS A 1 100 ? 5.273 -0.827 -13.788 1.00 95.94 100 HIS A O 1
ATOM 744 N N . HIS A 1 101 ? 6.774 -0.299 -15.379 1.00 94.56 101 HIS A N 1
ATOM 745 C CA . HIS A 1 101 ? 6.548 -1.496 -16.194 1.00 94.56 101 HIS A CA 1
ATOM 746 C C . HIS A 1 101 ? 7.194 -2.762 -15.608 1.00 94.56 101 HIS A C 1
ATOM 748 O O . HIS A 1 101 ? 6.707 -3.854 -15.873 1.00 94.56 101 HIS A O 1
ATOM 754 N N . HIS A 1 102 ? 8.219 -2.650 -14.753 1.00 93.69 102 HIS A N 1
ATOM 755 C CA . HIS A 1 102 ? 8.980 -3.798 -14.218 1.00 93.69 102 HIS A CA 1
ATOM 756 C C . HIS A 1 102 ? 8.121 -4.970 -13.713 1.00 93.69 102 HIS A C 1
ATOM 758 O O . HIS A 1 102 ? 8.389 -6.125 -14.044 1.00 93.69 102 HIS A O 1
ATOM 764 N N . LEU A 1 103 ? 7.081 -4.696 -12.918 1.00 93.38 103 LEU A N 1
ATOM 765 C CA . LEU A 1 103 ? 6.191 -5.753 -12.424 1.00 93.38 103 LEU A CA 1
ATOM 766 C C . LEU A 1 103 ? 5.292 -6.320 -13.531 1.00 93.38 103 LEU A C 1
ATOM 768 O O . LEU A 1 103 ? 5.004 -7.514 -13.526 1.00 93.38 103 LEU A O 1
ATOM 772 N N . THR A 1 104 ? 4.866 -5.493 -14.488 1.00 95.19 104 THR A N 1
ATOM 773 C CA . THR A 1 104 ? 4.116 -5.940 -15.673 1.00 95.19 104 THR A CA 1
ATOM 774 C C . THR A 1 104 ? 4.970 -6.876 -16.527 1.00 95.19 104 THR A C 1
ATOM 776 O O . THR A 1 104 ? 4.511 -7.959 -16.887 1.00 95.19 104 THR A O 1
ATOM 779 N N . ASP A 1 105 ? 6.229 -6.525 -16.777 1.00 96.12 105 ASP A N 1
ATOM 780 C CA . ASP A 1 105 ? 7.158 -7.337 -17.566 1.00 96.12 105 ASP A CA 1
ATOM 781 C C . ASP A 1 105 ? 7.460 -8.664 -16.875 1.00 96.12 105 ASP A C 1
ATOM 783 O O . ASP A 1 105 ? 7.415 -9.727 -17.498 1.00 96.12 105 ASP A O 1
ATOM 787 N N . LEU A 1 106 ? 7.692 -8.623 -15.559 1.00 95.12 106 LEU A N 1
ATOM 788 C CA . LEU A 1 106 ? 7.903 -9.820 -14.754 1.00 95.12 106 LEU A CA 1
ATOM 789 C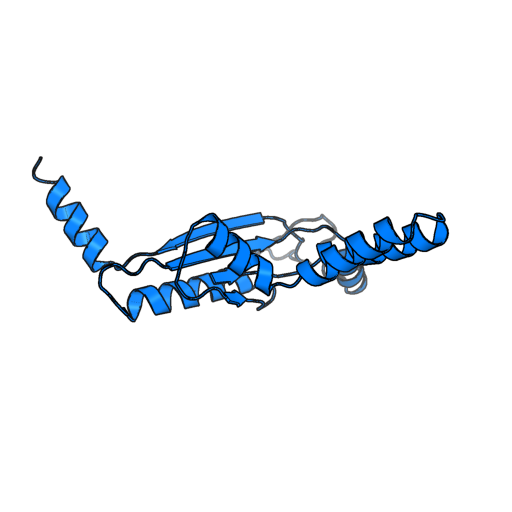 C . LEU A 1 106 ? 6.693 -10.763 -14.820 1.00 95.12 106 LEU A C 1
ATOM 791 O O . LEU A 1 106 ? 6.866 -11.961 -15.040 1.00 95.12 106 LEU A O 1
ATOM 795 N N . HIS A 1 107 ? 5.475 -10.247 -14.648 1.00 95.38 107 HIS A N 1
ATOM 796 C CA . HIS A 1 107 ? 4.250 -11.048 -14.737 1.00 95.38 107 HIS A CA 1
ATOM 797 C C . HIS A 1 107 ? 4.017 -11.597 -16.152 1.00 95.38 107 HIS A C 1
ATOM 799 O O . HIS A 1 107 ? 3.633 -12.759 -16.305 1.00 95.38 107 HIS A O 1
ATOM 805 N N . THR A 1 108 ? 4.327 -10.809 -17.185 1.00 96.00 108 THR A N 1
ATOM 806 C CA . THR A 1 108 ? 4.250 -11.226 -18.595 1.00 96.00 108 THR A CA 1
ATOM 807 C C . THR A 1 108 ? 5.207 -12.380 -18.878 1.00 96.00 108 THR A C 1
ATOM 809 O O . THR A 1 108 ? 4.795 -13.421 -19.386 1.00 96.00 108 THR A O 1
ATOM 812 N N . ALA A 1 109 ? 6.471 -12.258 -18.462 1.00 97.19 109 ALA A N 1
ATOM 813 C CA . ALA A 1 109 ? 7.483 -13.305 -18.615 1.00 97.19 109 ALA A CA 1
ATOM 814 C C . ALA A 1 109 ? 7.120 -14.606 -17.875 1.00 97.19 109 ALA A C 1
ATOM 816 O O . ALA A 1 109 ? 7.632 -15.678 -18.197 1.00 97.19 109 ALA A O 1
ATOM 817 N N . ARG A 1 110 ? 6.227 -14.523 -16.884 1.00 96.69 110 ARG A N 1
ATOM 818 C CA . ARG A 1 110 ? 5.697 -15.660 -16.122 1.00 96.69 110 ARG A CA 1
ATOM 819 C C . ARG A 1 110 ? 4.338 -16.152 -16.623 1.00 96.69 110 ARG A C 1
ATOM 821 O O . ARG A 1 110 ? 3.771 -17.032 -15.984 1.00 96.69 110 ARG A O 1
ATOM 828 N N . SER A 1 111 ? 3.839 -15.628 -17.747 1.00 96.25 111 SER A N 1
ATOM 829 C CA . SER A 1 111 ? 2.529 -15.981 -18.320 1.00 96.25 111 SER A CA 1
ATOM 830 C C . SER A 1 111 ? 1.381 -15.835 -17.309 1.00 96.25 111 SER A C 1
ATOM 832 O O . SER A 1 111 ? 0.509 -16.691 -17.226 1.00 96.25 111 SER A O 1
ATOM 834 N N . MET A 1 112 ? 1.416 -14.775 -16.491 1.00 97.38 112 MET A N 1
ATOM 835 C CA . MET A 1 112 ? 0.413 -14.528 -15.442 1.00 97.38 112 MET A CA 1
ATOM 836 C C . MET A 1 112 ? -0.803 -13.734 -15.939 1.00 97.38 112 MET A C 1
ATOM 838 O O . MET A 1 112 ? -1.817 -13.683 -15.238 1.00 97.38 112 MET A O 1
ATOM 842 N N . PHE A 1 113 ? -0.698 -13.114 -17.118 1.00 97.56 113 PHE A N 1
ATOM 843 C CA . PHE A 1 113 ? -1.749 -12.286 -17.700 1.00 97.56 113 PHE A CA 1
ATOM 844 C C . PHE A 1 113 ? -2.592 -13.054 -18.723 1.00 97.56 113 PHE A C 1
ATOM 846 O O . PHE A 1 113 ? -2.040 -13.821 -19.518 1.00 97.56 113 PHE A O 1
ATOM 853 N N . PRO A 1 114 ? -3.917 -12.841 -18.713 1.00 96.44 114 PRO A N 1
ATOM 854 C CA . PRO A 1 114 ? -4.839 -13.455 -19.653 1.00 96.44 114 PRO A CA 1
ATOM 855 C C . PRO A 1 114 ? -4.635 -12.904 -21.071 1.00 96.44 114 PRO A C 1
ATOM 857 O O . PRO A 1 114 ? -4.333 -11.726 -21.262 1.00 96.44 114 PRO A O 1
ATOM 860 N N . GLY A 1 115 ? -4.860 -13.730 -22.095 1.00 94.25 115 GLY A N 1
ATOM 861 C CA . GLY A 1 115 ? -4.651 -13.310 -23.491 1.00 94.25 115 GLY A CA 1
ATOM 862 C C . GLY A 1 115 ? -5.629 -12.228 -23.976 1.00 94.25 115 GLY A C 1
ATOM 863 O O . GLY A 1 115 ? -5.349 -11.519 -24.940 1.00 94.25 115 GLY A O 1
ATOM 864 N N . ASP A 1 116 ? -6.777 -12.101 -23.310 1.00 94.94 116 ASP A N 1
ATOM 865 C CA . ASP A 1 116 ? -7.844 -11.139 -23.605 1.00 94.94 116 ASP A CA 1
ATOM 866 C C . ASP A 1 116 ? -7.890 -9.951 -22.628 1.00 94.94 116 ASP A C 1
ATOM 868 O O . ASP A 1 116 ? -8.808 -9.128 -22.709 1.00 94.94 116 ASP A O 1
ATOM 872 N N . GLY A 1 117 ? -6.921 -9.858 -21.710 1.00 94.69 117 GLY A N 1
ATOM 873 C CA . GLY A 1 117 ? -6.815 -8.759 -20.754 1.00 94.69 117 GLY A CA 1
ATOM 874 C C . GLY A 1 117 ? -7.939 -8.715 -19.715 1.00 94.69 117 GLY A C 1
ATOM 875 O O . GLY A 1 117 ? -8.303 -7.630 -19.254 1.00 94.69 117 GLY A O 1
ATOM 876 N N . ARG A 1 118 ? -8.575 -9.851 -19.381 1.00 96.25 118 ARG A N 1
ATOM 877 C CA . ARG A 1 118 ? -9.686 -9.889 -18.415 1.00 96.25 118 ARG A CA 1
ATOM 878 C C . ARG A 1 118 ? -9.513 -10.924 -17.311 1.00 96.25 118 ARG A C 1
ATOM 880 O O . ARG A 1 118 ? -9.315 -12.110 -17.555 1.00 96.25 118 ARG A O 1
ATOM 887 N N . CYS A 1 119 ? -9.752 -10.486 -16.075 1.00 97.56 119 CYS A N 1
ATOM 888 C CA . CYS A 1 119 ? -9.965 -11.383 -14.941 1.00 97.56 119 CYS A CA 1
ATOM 889 C C . CYS A 1 119 ? -11.281 -12.158 -15.111 1.00 97.56 119 CYS A C 1
ATOM 891 O O . CYS A 1 119 ? -12.362 -11.633 -14.840 1.00 97.56 119 CYS A O 1
ATOM 893 N N . LYS A 1 120 ? -11.194 -13.424 -15.520 1.00 97.75 120 LYS A N 1
ATOM 894 C CA . LYS A 1 120 ? -12.342 -14.329 -15.701 1.00 97.75 120 LYS A CA 1
ATOM 895 C C . LYS A 1 120 ? -12.646 -15.102 -14.411 1.00 97.75 120 LYS A C 1
ATOM 897 O O . LYS A 1 120 ? -12.542 -16.322 -14.347 1.00 97.75 120 LYS A O 1
ATOM 902 N N . THR A 1 121 ? -12.947 -14.377 -13.333 1.00 97.81 121 THR A N 1
ATOM 903 C CA . THR A 1 121 ? -13.087 -14.949 -11.984 1.00 97.81 121 THR A CA 1
ATOM 904 C C . THR A 1 121 ? -14.151 -16.052 -11.941 1.00 97.81 121 THR A C 1
ATOM 906 O O . THR A 1 121 ? -15.315 -15.805 -12.240 1.00 97.81 121 THR A O 1
ATOM 909 N N . PHE A 1 122 ? -13.737 -17.255 -11.527 1.00 97.81 122 PHE A N 1
ATOM 910 C CA . PHE A 1 122 ? -14.554 -18.479 -11.457 1.00 97.81 122 PHE A CA 1
ATOM 911 C C . PHE A 1 122 ? -15.042 -19.049 -12.801 1.00 97.81 122 PHE A C 1
ATOM 913 O O . PHE A 1 122 ? -15.801 -20.017 -12.798 1.00 97.81 122 PHE A O 1
ATOM 920 N N . ASP A 1 123 ? -14.601 -18.506 -13.936 1.00 98.25 123 ASP A N 1
ATOM 921 C CA . ASP A 1 123 ? -14.929 -19.051 -15.253 1.00 98.25 123 ASP A CA 1
ATOM 922 C C . ASP A 1 123 ? -14.037 -20.255 -15.605 1.00 98.25 123 ASP A C 1
ATOM 924 O O . ASP A 1 123 ? -12.871 -20.323 -15.213 1.00 98.25 123 ASP A O 1
ATOM 928 N N . ALA A 1 124 ? -14.563 -21.198 -16.390 1.00 97.88 124 ALA A N 1
ATOM 929 C CA . ALA A 1 124 ? -13.811 -22.372 -16.839 1.00 97.88 124 ALA A CA 1
ATOM 930 C C . ALA A 1 124 ? -12.646 -22.027 -17.789 1.00 97.88 124 ALA A C 1
ATOM 932 O O . ALA A 1 124 ? -11.712 -22.815 -17.923 1.00 97.88 124 ALA A O 1
ATOM 933 N N . SER A 1 125 ? -12.698 -20.865 -18.444 1.00 97.31 125 SER A N 1
ATOM 934 C CA . SER A 1 125 ? -11.667 -20.337 -19.343 1.00 97.31 125 SER A CA 1
ATOM 935 C C . SER A 1 125 ? -10.686 -19.373 -18.662 1.00 97.31 125 SER A C 1
ATOM 937 O O . SER A 1 125 ? -9.947 -18.667 -19.350 1.00 97.31 125 SER A O 1
ATOM 939 N N . ALA A 1 126 ? -10.669 -19.314 -17.324 1.00 97.62 126 ALA A N 1
ATOM 940 C CA . ALA A 1 126 ? -9.734 -18.481 -16.573 1.00 97.62 126 ALA A CA 1
ATOM 941 C C . ALA A 1 126 ? -8.270 -18.873 -16.841 1.00 97.62 126 ALA A C 1
ATOM 943 O O . ALA A 1 126 ? -7.864 -20.014 -16.631 1.00 97.62 126 ALA A O 1
ATOM 944 N N . ASP A 1 127 ? -7.478 -17.896 -17.269 1.00 96.81 127 ASP A N 1
ATOM 945 C CA . ASP A 1 127 ? -6.103 -18.044 -17.762 1.00 96.81 127 ASP A CA 1
ATOM 946 C C . ASP A 1 127 ? -5.120 -17.049 -17.116 1.00 96.81 127 ASP A C 1
ATOM 948 O O . ASP A 1 127 ? -3.942 -17.045 -17.457 1.00 96.81 127 ASP A O 1
ATOM 952 N N . GLY A 1 128 ? -5.570 -16.227 -16.162 1.00 96.81 128 GLY A N 1
ATOM 953 C CA . GLY A 1 128 ? -4.717 -15.263 -15.468 1.00 96.81 128 GLY A CA 1
ATOM 954 C C . GLY A 1 128 ? -5.493 -14.232 -14.651 1.00 96.81 128 GLY A C 1
ATOM 955 O O . GLY A 1 128 ? -6.703 -14.350 -14.434 1.00 96.81 128 GLY A O 1
ATOM 956 N N . PHE A 1 129 ? -4.783 -13.202 -14.198 1.00 96.81 129 PHE A N 1
ATOM 957 C CA . PHE A 1 129 ? -5.361 -11.985 -13.623 1.00 96.81 129 PHE A CA 1
ATOM 958 C C . PHE A 1 129 ? -4.789 -10.762 -14.335 1.00 96.81 129 PHE A C 1
ATOM 960 O O . PHE A 1 129 ? -3.773 -10.864 -15.003 1.00 96.81 129 PHE A O 1
ATOM 967 N N . GLU A 1 130 ? -5.403 -9.603 -14.148 1.00 95.88 130 GLU A N 1
ATOM 968 C CA . GLU A 1 130 ? -4.865 -8.324 -14.598 1.00 95.88 130 GLU A CA 1
ATOM 969 C C . GLU A 1 130 ? -4.514 -7.422 -13.425 1.00 95.88 130 GLU A C 1
ATOM 971 O O . GLU A 1 130 ? -5.114 -7.502 -12.344 1.00 95.88 130 GLU A O 1
ATOM 976 N N . ARG A 1 131 ? -3.531 -6.544 -13.635 1.00 95.19 131 ARG A N 1
ATOM 977 C CA . ARG A 1 131 ? -3.198 -5.519 -12.641 1.00 95.19 131 ARG A CA 1
ATOM 978 C C . ARG A 1 131 ? -4.276 -4.433 -12.659 1.00 95.19 131 ARG A C 1
ATOM 980 O O . ARG A 1 131 ? -4.772 -4.047 -13.711 1.00 95.19 131 ARG A O 1
ATOM 987 N N . GLY A 1 132 ? -4.606 -3.909 -11.484 1.00 93.69 132 GLY A N 1
ATOM 988 C CA . GLY A 1 132 ? -5.539 -2.794 -11.340 1.00 93.69 132 GLY A CA 1
ATOM 989 C C . GLY A 1 132 ? -5.000 -1.747 -10.381 1.00 93.69 132 GLY A C 1
ATOM 990 O O . GLY A 1 132 ? -4.265 -2.074 -9.451 1.00 93.69 132 GLY A O 1
ATOM 991 N N . GLU A 1 133 ? -5.372 -0.494 -10.598 1.00 96.50 133 GLU A N 1
ATOM 992 C CA . GLU A 1 133 ? -5.061 0.616 -9.700 1.00 96.50 133 GLU A CA 1
ATOM 993 C C . GLU A 1 133 ? -6.245 0.917 -8.788 1.00 96.50 133 GLU A C 1
ATOM 995 O O . GLU A 1 133 ? -7.404 0.664 -9.128 1.00 96.50 133 GLU A O 1
ATOM 1000 N N . GLY A 1 134 ? -5.966 1.478 -7.618 1.00 95.81 134 GLY A N 1
ATOM 1001 C CA . GLY A 1 134 ? -7.026 1.898 -6.721 1.00 95.81 134 GLY A CA 1
ATOM 1002 C C . GLY A 1 134 ? -6.517 2.433 -5.399 1.00 95.81 134 GLY A C 1
ATOM 1003 O O . GLY A 1 134 ? -5.438 2.080 -4.927 1.00 95.81 134 GLY A O 1
ATOM 1004 N N . ALA A 1 135 ? -7.339 3.268 -4.777 1.00 96.69 135 ALA A N 1
ATOM 1005 C CA . ALA A 1 135 ? -7.141 3.740 -3.420 1.00 96.69 135 ALA A CA 1
ATOM 1006 C C . ALA A 1 135 ? -8.468 3.687 -2.664 1.00 96.69 135 ALA A C 1
ATOM 1008 O O . ALA A 1 135 ? -9.534 3.923 -3.233 1.00 96.69 135 ALA A O 1
ATOM 1009 N N . GLY A 1 136 ? -8.408 3.389 -1.372 1.00 96.50 136 GLY A N 1
ATOM 1010 C CA . GLY A 1 136 ? -9.590 3.323 -0.523 1.00 96.50 136 GLY A CA 1
ATOM 1011 C C . GLY A 1 136 ? -9.244 3.520 0.941 1.00 96.50 136 GLY A C 1
ATOM 1012 O O . GLY A 1 136 ? -8.128 3.230 1.372 1.00 96.50 136 GLY A O 1
ATOM 1013 N N . ALA A 1 137 ? -10.206 4.015 1.715 1.00 97.31 137 ALA A N 1
ATOM 1014 C CA . ALA A 1 137 ? -10.056 4.190 3.149 1.00 97.31 137 ALA A CA 1
ATOM 1015 C C . ALA A 1 137 ? -11.365 3.914 3.885 1.00 97.31 137 ALA A C 1
ATOM 1017 O O . ALA A 1 137 ? -12.455 4.189 3.387 1.00 97.31 137 ALA A O 1
ATOM 1018 N N . VAL A 1 138 ? -11.238 3.387 5.097 1.00 95.75 138 VAL A N 1
ATOM 1019 C CA . VAL A 1 138 ? -12.333 3.117 6.021 1.00 95.75 138 VAL A CA 1
ATOM 1020 C C . VAL A 1 138 ? -11.958 3.632 7.406 1.00 95.75 138 VAL A C 1
ATOM 1022 O O . VAL A 1 138 ? -10.876 3.358 7.934 1.00 95.75 138 VAL A O 1
ATOM 1025 N N . LEU A 1 139 ? -12.869 4.396 8.004 1.00 93.88 139 LEU A N 1
ATOM 1026 C CA . LEU A 1 139 ? -12.752 4.860 9.379 1.00 93.88 139 LEU A CA 1
ATOM 1027 C C . LEU A 1 139 ? -13.597 3.960 10.275 1.00 93.88 139 LEU A C 1
ATOM 1029 O O . LEU A 1 139 ? -14.807 3.838 10.092 1.00 93.88 139 LEU A O 1
ATOM 1033 N N . MET A 1 140 ? -12.958 3.348 11.262 1.00 90.81 140 MET A N 1
ATOM 1034 C CA . MET A 1 140 ? -13.607 2.452 12.207 1.00 90.81 140 MET A CA 1
ATOM 1035 C C . MET A 1 140 ? -13.759 3.123 13.562 1.00 90.81 140 MET A C 1
ATOM 1037 O O . MET A 1 140 ? -12.895 3.881 14.012 1.00 90.81 140 MET A O 1
ATOM 1041 N N . ARG A 1 141 ? -14.869 2.803 14.220 1.00 86.19 141 ARG A N 1
ATOM 1042 C CA . ARG A 1 141 ? -15.201 3.244 15.571 1.00 86.19 141 ARG A CA 1
ATOM 1043 C C . ARG A 1 141 ? -15.833 2.099 16.363 1.00 86.19 141 ARG A C 1
ATOM 1045 O O . ARG A 1 141 ? -16.373 1.181 15.739 1.00 86.19 141 ARG A O 1
ATOM 1052 N N . PRO A 1 142 ? -15.784 2.131 17.704 1.00 81.44 142 PRO A N 1
ATOM 1053 C CA . PRO A 1 142 ? -16.395 1.097 18.526 1.00 81.44 142 PRO A CA 1
ATOM 1054 C C . PRO A 1 142 ? -17.902 0.991 18.267 1.00 81.44 142 PRO A C 1
ATOM 1056 O O . PRO A 1 142 ? -18.608 1.998 18.200 1.00 81.44 142 PRO A O 1
ATOM 1059 N N . ALA A 1 143 ? -18.418 -0.236 18.165 1.00 77.56 143 ALA A N 1
ATOM 1060 C CA . ALA A 1 143 ? -19.840 -0.476 17.898 1.00 77.56 143 ALA A CA 1
ATOM 1061 C C . ALA A 1 143 ? -20.757 0.111 18.988 1.00 77.56 143 ALA A C 1
ATOM 1063 O O . ALA A 1 143 ? -21.829 0.626 18.680 1.00 77.56 143 ALA A O 1
ATOM 1064 N N . ALA A 1 144 ? -20.313 0.091 20.250 1.00 74.62 144 ALA A N 1
ATOM 1065 C CA . ALA A 1 144 ? -21.064 0.642 21.378 1.00 74.62 144 ALA A CA 1
ATOM 1066 C C . ALA A 1 144 ? -21.406 2.132 21.196 1.00 74.62 144 ALA A C 1
ATOM 1068 O O . ALA A 1 144 ? -22.498 2.567 21.548 1.00 74.62 144 ALA A O 1
ATOM 1069 N N . GLU A 1 145 ? -20.502 2.908 20.601 1.00 74.12 145 GLU A N 1
ATOM 1070 C CA . GLU A 1 145 ? -20.742 4.320 20.305 1.00 74.12 145 GLU A CA 1
ATOM 1071 C C . GLU A 1 145 ? -21.742 4.504 19.157 1.00 74.12 145 GLU A C 1
ATOM 1073 O O . GLU A 1 145 ? -22.597 5.385 19.221 1.00 74.12 145 GLU A O 1
ATOM 1078 N N . VAL A 1 146 ? -21.658 3.675 18.108 1.00 73.00 146 VAL A N 1
ATOM 1079 C CA . VAL A 1 146 ? -22.609 3.711 16.982 1.00 73.00 146 VAL A CA 1
ATOM 1080 C C . VAL A 1 146 ? -24.033 3.524 17.502 1.00 73.00 146 VAL A C 1
ATOM 1082 O O . VAL A 1 146 ? -24.906 4.323 17.171 1.00 73.00 146 VAL A O 1
ATOM 1085 N N . LEU A 1 147 ? -24.227 2.513 18.352 1.00 72.62 147 LEU A N 1
ATOM 1086 C CA . LEU A 1 147 ? -25.522 2.143 18.922 1.00 72.62 147 LEU A CA 1
ATOM 1087 C C . LEU A 1 147 ? -26.057 3.193 19.905 1.00 72.62 147 LEU A C 1
ATOM 1089 O O . LEU A 1 147 ? -27.246 3.498 19.889 1.00 72.62 147 LEU A O 1
ATOM 1093 N N . ALA A 1 148 ? -25.188 3.791 20.726 1.00 69.69 148 ALA A N 1
ATOM 1094 C CA . ALA A 1 148 ? -25.585 4.879 21.620 1.00 69.69 148 ALA A CA 1
ATOM 1095 C C . ALA A 1 148 ? -26.081 6.112 20.844 1.00 69.69 148 ALA A C 1
ATOM 1097 O O . ALA A 1 148 ? -27.008 6.787 21.279 1.00 69.69 148 ALA A O 1
ATOM 1098 N N . ARG A 1 149 ? -25.490 6.394 19.675 1.00 63.25 149 ARG A N 1
ATOM 1099 C CA . ARG A 1 149 ? -25.829 7.564 18.854 1.00 63.25 149 ARG A CA 1
ATOM 1100 C C . ARG A 1 149 ? -27.091 7.362 18.008 1.00 63.25 149 ARG A C 1
ATOM 1102 O O . ARG A 1 149 ? -27.818 8.328 17.783 1.00 63.25 149 ARG A O 1
ATOM 1109 N N . SER A 1 150 ? -27.364 6.133 17.559 1.00 61.44 150 SER A N 1
ATOM 1110 C CA . SER A 1 150 ? -28.623 5.800 16.874 1.00 61.44 150 SER A CA 1
ATOM 1111 C C . SER A 1 150 ? -29.819 5.830 17.828 1.00 61.44 150 SER A C 1
ATOM 1113 O O . SER A 1 150 ? -30.868 6.333 17.457 1.00 61.44 150 SER A O 1
ATOM 1115 N N . ALA A 1 151 ? -29.645 5.401 19.085 1.00 59.06 151 ALA A N 1
ATOM 1116 C CA . ALA A 1 151 ? -30.704 5.483 20.096 1.00 59.06 151 ALA A CA 1
ATOM 1117 C C . ALA A 1 151 ? -31.145 6.930 20.394 1.00 59.06 151 ALA A C 1
ATOM 1119 O O . ALA A 1 151 ? -32.313 7.175 20.651 1.00 59.06 151 ALA A O 1
ATOM 1120 N N . THR A 1 152 ? -30.231 7.902 20.304 1.00 55.59 152 THR A N 1
ATOM 1121 C CA . THR A 1 152 ? -30.547 9.328 20.510 1.00 55.59 152 THR A CA 1
ATOM 1122 C C . THR A 1 152 ? -31.154 10.032 19.292 1.00 55.59 152 THR A C 1
ATOM 1124 O O . THR A 1 152 ? -31.534 11.191 19.406 1.00 55.59 152 THR A O 1
ATOM 1127 N N . THR A 1 153 ? -31.189 9.393 18.115 1.00 54.38 153 THR A N 1
ATOM 1128 C CA . THR A 1 153 ? -31.737 10.001 16.882 1.00 54.38 153 THR A CA 1
ATOM 1129 C C . THR A 1 153 ? -33.151 9.533 16.535 1.00 54.38 153 THR A C 1
ATOM 1131 O O . THR A 1 153 ? -33.794 10.203 15.741 1.00 54.38 153 THR A O 1
ATOM 1134 N N . ASP A 1 154 ? -33.652 8.466 17.167 1.00 47.88 154 ASP A N 1
ATOM 1135 C CA . ASP A 1 154 ? -35.043 7.990 17.029 1.00 47.88 154 ASP A CA 1
ATOM 1136 C C . ASP A 1 154 ? -36.033 8.663 18.016 1.00 47.88 154 ASP A C 1
ATOM 1138 O O . ASP A 1 154 ? -37.227 8.377 17.981 1.00 47.88 154 ASP A O 1
ATOM 1142 N N . GLU A 1 155 ? -35.566 9.561 18.895 1.00 47.62 155 GLU A N 1
ATOM 1143 C CA . GLU A 1 155 ? -36.401 10.303 19.865 1.00 47.62 155 GLU A CA 1
ATOM 1144 C C . GLU A 1 155 ? -36.689 11.773 19.468 1.00 47.62 155 GLU A C 1
ATOM 1146 O O . GLU A 1 155 ? -37.218 12.532 20.283 1.00 47.62 155 GLU A O 1
ATOM 1151 N N . ALA A 1 156 ? -36.372 12.192 18.236 1.00 38.84 156 ALA A N 1
ATOM 1152 C CA . ALA A 1 156 ? -36.627 13.545 17.711 1.00 38.84 156 ALA A CA 1
ATOM 1153 C C . ALA A 1 156 ? -37.452 13.511 16.418 1.00 38.84 156 ALA A C 1
ATOM 1155 O O . ALA A 1 156 ? -38.336 14.387 16.271 1.00 38.84 156 ALA A O 1
#

Secondary structure (DSSP, 8-state):
-EEE---HHHHHHHHHHHHHHHHT--HHHHHHHHHHHHT-SHHHHHHHHHHHTT--S---EE--GGGHHHHHHHHHHHHHHH-SSTT--EEEEEEE----SHHHHHHHHTT-S-TTS---TT-TT--------EEEEEEE--HHHHHHHHHTTTT-